Protein AF-A0AAW2ST08-F1 (afdb_monomer_lite)

Foldseek 3Di:
DDDPDDFDFDADPDPSVVFGEGEDEDCAQPDPVSLVVVLVVCVVRVGPKYKYKFNQDDPVVVVVSCVSNVFDKDWDQDDPRTIIIIMTD

Structure (mmCIF, N/CA/C/O backbone):
data_AF-A0AAW2ST08-F1
#
_entry.id   AF-A0AAW2ST08-F1
#
loop_
_atom_site.group_PDB
_atom_site.id
_atom_site.type_symbol
_atom_site.label_atom_id
_atom_site.label_alt_id
_atom_site.label_comp_id
_atom_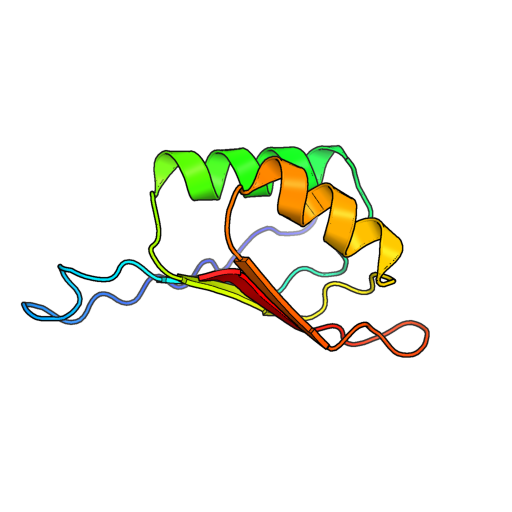site.label_asym_id
_atom_site.label_entity_id
_atom_site.label_seq_id
_atom_site.pdbx_PDB_ins_code
_atom_site.Cartn_x
_atom_site.Cartn_y
_atom_site.Cartn_z
_atom_site.occupancy
_atom_site.B_iso_or_equiv
_atom_site.auth_seq_id
_atom_site.auth_comp_id
_atom_site.auth_asym_id
_atom_site.auth_atom_id
_atom_site.pdbx_PDB_model_num
ATOM 1 N N . MET A 1 1 ? 0.644 22.011 -10.587 1.00 46.16 1 MET A N 1
ATOM 2 C CA . MET A 1 1 ? -0.775 22.098 -10.193 1.00 46.16 1 MET A CA 1
ATOM 3 C C . MET A 1 1 ? -1.533 21.073 -11.018 1.00 46.16 1 MET A C 1
ATOM 5 O O . MET A 1 1 ? -1.490 21.213 -12.231 1.00 46.16 1 MET A O 1
ATOM 9 N N . MET A 1 2 ? -2.054 20.029 -10.359 1.00 30.72 2 MET A N 1
ATOM 10 C CA . MET A 1 2 ? -3.030 18.993 -10.780 1.00 30.72 2 MET A CA 1
ATOM 11 C C . MET A 1 2 ? -2.854 17.796 -9.818 1.00 30.72 2 MET A C 1
ATOM 13 O O . MET A 1 2 ? -1.709 17.431 -9.564 1.00 30.72 2 MET A O 1
ATOM 17 N N . ASP A 1 3 ? -3.845 17.082 -9.294 1.00 30.23 3 ASP A N 1
ATOM 18 C CA . ASP A 1 3 ? -5.220 17.348 -8.840 1.00 30.23 3 ASP A CA 1
ATOM 19 C C . ASP A 1 3 ? -5.559 16.082 -8.014 1.00 30.23 3 ASP A C 1
ATOM 21 O O . ASP A 1 3 ? -5.578 14.985 -8.571 1.00 30.23 3 ASP A O 1
ATOM 25 N N . VAL A 1 4 ? -5.670 16.177 -6.682 1.00 35.69 4 VAL A N 1
ATOM 26 C CA . VAL A 1 4 ? -5.926 15.020 -5.790 1.00 35.69 4 VAL A CA 1
ATOM 27 C C . VAL A 1 4 ? -7.416 14.999 -5.467 1.00 35.69 4 VAL A C 1
ATOM 29 O O . VAL A 1 4 ? -7.825 15.198 -4.327 1.00 35.69 4 VAL A O 1
ATOM 32 N N . THR A 1 5 ? -8.245 14.836 -6.495 1.00 37.41 5 THR A N 1
ATOM 33 C CA . THR A 1 5 ? -9.700 14.914 -6.350 1.00 37.41 5 THR A CA 1
ATOM 34 C C . THR A 1 5 ? -10.327 13.613 -6.820 1.00 37.41 5 THR A C 1
ATOM 36 O O . THR A 1 5 ? -10.552 13.424 -8.010 1.00 37.41 5 THR A O 1
ATOM 39 N N . ASN A 1 6 ? -10.530 12.696 -5.866 1.00 35.41 6 ASN A N 1
ATOM 40 C CA . ASN A 1 6 ? -11.718 11.841 -5.694 1.00 35.41 6 ASN A CA 1
ATOM 41 C C . ASN A 1 6 ? -11.374 10.631 -4.809 1.00 35.41 6 ASN A C 1
ATOM 43 O O . ASN A 1 6 ? -11.111 9.534 -5.294 1.00 35.41 6 ASN A O 1
ATOM 47 N N . ILE A 1 7 ? -11.399 10.832 -3.488 1.00 41.22 7 ILE A N 1
ATOM 48 C CA . ILE A 1 7 ? -11.461 9.734 -2.514 1.00 41.22 7 ILE A CA 1
ATOM 49 C C . ILE A 1 7 ? -12.948 9.460 -2.272 1.00 41.22 7 ILE A C 1
ATOM 51 O O . ILE A 1 7 ? -13.616 10.214 -1.565 1.00 41.22 7 ILE A O 1
ATOM 55 N N . VAL A 1 8 ? -13.492 8.420 -2.905 1.00 37.97 8 VAL A N 1
ATOM 56 C CA . VAL A 1 8 ? -14.892 8.009 -2.717 1.00 37.97 8 VAL A CA 1
ATOM 57 C C . VAL A 1 8 ? -14.959 7.039 -1.538 1.00 37.97 8 VAL A C 1
ATOM 59 O O . VAL A 1 8 ? -14.637 5.862 -1.672 1.00 37.97 8 VAL A O 1
ATOM 62 N N . ALA A 1 9 ? -15.373 7.532 -0.370 1.00 41.97 9 ALA A N 1
ATOM 63 C CA . ALA A 1 9 ? -15.741 6.700 0.773 1.00 41.97 9 ALA A CA 1
ATOM 64 C C . ALA A 1 9 ? -17.268 6.509 0.775 1.00 41.97 9 ALA A C 1
ATOM 66 O O . ALA A 1 9 ? -18.015 7.465 0.974 1.00 41.97 9 ALA A O 1
ATOM 67 N N . THR A 1 10 ? -17.752 5.291 0.521 1.00 39.34 10 THR A N 1
ATOM 68 C CA . THR A 1 10 ? -19.183 4.952 0.609 1.00 39.34 10 THR A CA 1
ATOM 69 C C . THR A 1 10 ? -19.419 4.044 1.814 1.00 39.34 10 THR A C 1
ATOM 71 O O . THR A 1 10 ? -18.921 2.923 1.854 1.00 39.34 10 THR A O 1
ATOM 74 N N . THR A 1 11 ? -20.186 4.520 2.798 1.00 44.31 11 THR A N 1
ATOM 75 C CA . THR A 1 11 ? -20.512 3.791 4.036 1.00 44.31 11 THR A CA 1
ATOM 76 C C . THR A 1 11 ? -21.969 3.318 3.994 1.00 44.31 11 THR A C 1
ATOM 78 O O . THR A 1 11 ? -22.882 4.138 4.039 1.00 44.31 11 THR A O 1
ATOM 81 N N . ALA A 1 12 ? -22.214 2.004 3.921 1.00 39.84 12 ALA A N 1
ATOM 82 C CA . ALA A 1 12 ? -23.560 1.419 4.002 1.00 39.84 12 ALA A CA 1
ATOM 83 C C . ALA A 1 12 ? -23.852 0.913 5.432 1.00 39.84 12 ALA A C 1
ATOM 85 O O . ALA A 1 12 ? -23.174 0.032 5.951 1.00 39.84 12 ALA A O 1
ATOM 86 N N . GLY A 1 13 ? -24.842 1.508 6.097 1.00 44.06 13 GLY A N 1
ATOM 87 C CA . GLY A 1 13 ? -25.110 1.359 7.532 1.00 44.06 13 GLY A CA 1
ATOM 88 C C . GLY A 1 13 ? -25.226 -0.078 8.077 1.00 44.06 13 GLY A C 1
ATOM 89 O O . GLY A 1 13 ? -25.745 -0.983 7.437 1.00 44.06 13 GLY A O 1
ATOM 90 N N . SER A 1 14 ? -24.747 -0.228 9.314 1.00 40.75 14 SER A N 1
ATOM 91 C CA . SER A 1 14 ? -24.856 -1.345 10.275 1.00 40.75 14 SER A CA 1
ATOM 92 C C . SER A 1 14 ? -24.035 -2.633 10.084 1.00 40.75 14 SER A C 1
ATOM 94 O O . SER A 1 14 ? -23.673 -3.211 11.104 1.00 40.75 14 SER A O 1
ATOM 96 N N . LEU A 1 15 ? -23.643 -3.051 8.872 1.00 42.06 15 LEU A N 1
ATOM 97 C CA . LEU A 1 15 ? -22.614 -4.106 8.680 1.00 42.06 15 LEU A CA 1
ATOM 98 C C . LEU A 1 15 ? -21.284 -3.531 8.154 1.00 42.06 15 LEU A C 1
ATOM 100 O O . LEU A 1 15 ? -20.214 -3.992 8.543 1.00 42.06 15 LEU A O 1
ATOM 104 N N . ALA A 1 16 ? -21.331 -2.437 7.379 1.00 47.53 16 ALA A N 1
ATOM 105 C CA . ALA A 1 16 ? -20.131 -1.688 6.978 1.00 47.53 16 ALA A CA 1
ATOM 106 C C . ALA A 1 16 ? -19.530 -0.836 8.113 1.00 47.53 16 ALA A C 1
ATOM 108 O O . ALA A 1 16 ? -18.514 -0.176 7.924 1.00 47.53 16 ALA A O 1
ATOM 109 N N . ALA A 1 17 ? -20.138 -0.850 9.305 1.00 48.31 17 ALA A N 1
ATOM 110 C CA . ALA A 1 17 ? -19.556 -0.245 10.501 1.00 48.31 17 ALA A CA 1
ATOM 111 C C . ALA A 1 17 ? -18.390 -1.076 11.075 1.00 48.31 17 ALA A C 1
ATOM 113 O O . ALA A 1 17 ? -17.575 -0.531 11.815 1.00 48.31 17 ALA A O 1
ATOM 114 N N . LEU A 1 18 ? -18.302 -2.371 10.735 1.00 52.06 18 LEU A N 1
ATOM 115 C CA . LEU A 1 18 ? -17.281 -3.278 11.271 1.00 52.06 18 LEU A CA 1
ATOM 116 C C . LEU A 1 18 ? -16.023 -3.363 10.392 1.00 52.06 18 LEU A C 1
ATOM 118 O O . LEU A 1 18 ? -14.939 -3.631 10.896 1.00 52.06 18 LEU A O 1
ATOM 122 N N . HIS A 1 19 ? -16.164 -3.111 9.089 1.00 60.28 19 HIS A N 1
ATOM 123 C CA . HIS A 1 19 ? -15.081 -3.211 8.117 1.00 60.28 19 HIS A CA 1
ATOM 124 C C . HIS A 1 19 ? -14.972 -1.911 7.326 1.00 60.28 19 HIS A C 1
ATOM 126 O O . HIS A 1 19 ? -15.706 -1.682 6.365 1.00 60.28 19 HIS A O 1
ATOM 132 N N . LYS A 1 20 ? -14.049 -1.042 7.743 1.00 73.00 20 LYS A N 1
ATOM 133 C CA . LYS A 1 20 ? -13.672 0.134 6.957 1.00 73.00 20 LYS A CA 1
ATOM 134 C C . LYS A 1 20 ? -12.767 -0.317 5.818 1.00 73.00 20 LYS A C 1
ATOM 136 O O . LYS A 1 20 ? -11.748 -0.961 6.059 1.00 73.00 20 LYS A O 1
ATOM 141 N N . SER A 1 21 ? -13.127 0.034 4.591 1.00 77.19 21 SER A N 1
ATOM 142 C CA . SER A 1 21 ? -12.302 -0.206 3.411 1.00 77.19 21 SER A CA 1
ATOM 143 C C . SER A 1 21 ? -11.815 1.109 2.819 1.00 77.19 21 SER A C 1
ATOM 145 O O . SER A 1 21 ? -12.599 2.045 2.673 1.00 77.19 21 SER A O 1
ATOM 147 N N . VAL A 1 22 ? -10.546 1.160 2.428 1.00 80.56 22 VAL A N 1
ATOM 148 C CA . VAL A 1 22 ? -9.958 2.279 1.682 1.00 80.56 22 VAL A CA 1
ATOM 149 C C . VAL A 1 22 ? -9.660 1.804 0.265 1.00 80.56 22 VAL A C 1
ATOM 151 O O . VAL A 1 22 ? -9.079 0.742 0.080 1.00 80.56 22 VAL A O 1
ATOM 154 N N . SER A 1 23 ? -10.076 2.561 -0.748 1.00 78.62 23 SER A N 1
ATOM 155 C CA . SER A 1 23 ? -9.757 2.282 -2.153 1.00 78.62 23 SER A CA 1
ATOM 156 C C . SER A 1 23 ? -9.108 3.508 -2.773 1.00 78.62 23 SER A C 1
ATOM 158 O O . SER A 1 23 ? -9.667 4.602 -2.695 1.00 78.62 23 SER A O 1
ATOM 160 N N . VAL A 1 24 ? -7.924 3.336 -3.356 1.00 78.81 24 VAL A N 1
ATOM 161 C CA . VAL A 1 24 ? -7.137 4.428 -3.933 1.00 78.81 24 VAL A CA 1
ATOM 162 C C . VAL A 1 24 ? -6.593 4.004 -5.288 1.00 78.81 24 VAL A C 1
ATOM 164 O O . VAL A 1 24 ? -5.877 3.013 -5.409 1.00 78.81 24 VAL A O 1
ATOM 167 N N . GLU A 1 25 ? -6.888 4.786 -6.317 1.00 76.81 25 GLU A N 1
ATOM 168 C CA . GLU A 1 25 ? -6.197 4.676 -7.596 1.00 76.81 25 GLU A CA 1
ATOM 169 C C . GLU A 1 25 ? -4.968 5.582 -7.556 1.00 76.81 25 GLU A C 1
ATOM 171 O O . GLU A 1 25 ? -5.062 6.808 -7.482 1.00 76.81 25 GLU A O 1
ATOM 176 N N . LEU A 1 26 ? -3.790 4.971 -7.527 1.00 70.31 26 LEU A N 1
ATOM 177 C CA . LEU A 1 26 ? -2.526 5.681 -7.457 1.00 70.31 26 LEU A CA 1
ATOM 178 C C . LEU A 1 26 ? -2.009 5.806 -8.879 1.00 70.31 26 LEU A C 1
ATOM 180 O O . LEU A 1 26 ? -1.788 4.799 -9.522 1.00 70.31 26 LEU A O 1
ATOM 184 N N . LEU A 1 27 ? -1.693 7.000 -9.381 1.00 77.19 27 LEU A N 1
ATOM 185 C CA . LEU A 1 27 ? -1.036 7.139 -10.695 1.00 77.19 27 LEU A CA 1
ATOM 186 C C . LEU A 1 27 ? 0.444 6.668 -10.692 1.00 77.19 27 LEU A C 1
ATOM 188 O O . LEU A 1 27 ? 1.218 7.060 -11.569 1.00 77.19 27 LEU A O 1
ATOM 192 N N . GLY A 1 28 ? 0.815 5.791 -9.750 1.00 72.38 28 GLY A N 1
ATOM 193 C CA . GLY A 1 28 ? 2.106 5.128 -9.570 1.00 72.38 28 GLY A CA 1
ATOM 194 C C . GLY A 1 28 ? 2.768 5.418 -8.216 1.00 72.38 28 GLY A C 1
ATOM 195 O O . GLY A 1 28 ? 3.167 6.549 -7.976 1.00 72.38 28 GLY A O 1
ATOM 196 N N . ILE A 1 29 ? 3.006 4.415 -7.360 1.00 72.12 29 ILE A N 1
ATOM 197 C CA . ILE A 1 29 ? 3.461 4.565 -5.952 1.00 72.12 29 ILE A CA 1
ATOM 198 C C . ILE A 1 29 ? 4.977 4.828 -5.769 1.00 72.12 29 ILE A C 1
ATOM 200 O O . ILE A 1 29 ? 5.572 4.546 -4.735 1.00 72.12 29 ILE A O 1
ATOM 204 N N . ARG A 1 30 ? 5.647 5.406 -6.771 1.00 67.44 30 ARG A N 1
ATOM 205 C CA . ARG A 1 30 ? 7.125 5.438 -6.852 1.00 67.44 30 ARG A CA 1
ATOM 206 C C . ARG A 1 30 ? 7.826 6.427 -5.908 1.00 67.44 30 ARG A C 1
ATOM 208 O O . ARG A 1 30 ? 9.048 6.400 -5.809 1.00 67.44 30 ARG A O 1
ATOM 215 N N . GLY A 1 31 ? 7.088 7.312 -5.239 1.00 71.12 31 GLY A N 1
ATOM 216 C CA . GLY A 1 31 ? 7.650 8.337 -4.356 1.00 71.12 31 GLY A CA 1
ATOM 217 C C . GLY A 1 31 ? 7.581 7.950 -2.880 1.00 71.12 31 GLY A C 1
ATOM 218 O O . GLY A 1 31 ? 6.510 7.601 -2.386 1.00 71.12 31 GLY A O 1
ATOM 219 N N . THR A 1 32 ? 8.687 8.111 -2.147 1.00 73.19 32 THR A N 1
ATOM 220 C CA . THR A 1 32 ? 8.744 7.914 -0.682 1.00 73.19 32 THR A CA 1
ATOM 221 C C . THR A 1 32 ? 7.698 8.745 0.062 1.00 73.19 32 THR A C 1
ATOM 223 O O . THR A 1 32 ? 7.084 8.256 1.006 1.00 73.19 32 THR A O 1
ATOM 226 N N . TRP A 1 33 ? 7.437 9.968 -0.411 1.00 78.00 33 TRP A N 1
ATOM 227 C CA . TRP A 1 33 ? 6.385 10.837 0.118 1.00 78.00 33 TRP A CA 1
ATOM 228 C C . TRP A 1 33 ? 4.986 10.224 -0.018 1.00 78.00 33 TRP A C 1
ATOM 230 O O . TRP A 1 33 ? 4.200 10.286 0.921 1.00 78.00 33 TRP A O 1
ATOM 240 N N . MET A 1 34 ? 4.682 9.581 -1.149 1.00 77.56 34 MET A N 1
ATOM 241 C CA . MET A 1 34 ? 3.365 8.980 -1.369 1.00 77.56 34 MET A CA 1
ATOM 242 C C . MET A 1 34 ? 3.160 7.734 -0.511 1.00 77.56 34 MET A C 1
ATOM 244 O O . MET A 1 34 ? 2.085 7.555 0.048 1.00 77.56 34 MET A O 1
ATOM 248 N N . VAL A 1 35 ? 4.206 6.919 -0.340 1.00 77.69 35 VAL A N 1
ATOM 249 C CA . VAL A 1 35 ? 4.183 5.781 0.594 1.00 77.69 35 VAL A CA 1
ATOM 250 C C . VAL A 1 35 ? 3.939 6.263 2.025 1.00 77.69 35 VAL A C 1
ATOM 252 O O . VAL A 1 35 ? 3.141 5.672 2.747 1.00 77.69 35 VAL A O 1
ATOM 255 N N . GLN A 1 36 ? 4.592 7.353 2.436 1.00 80.81 36 GLN A N 1
ATOM 256 C CA . GLN A 1 36 ? 4.403 7.927 3.767 1.00 80.81 36 GLN A CA 1
ATOM 257 C C . GLN A 1 36 ? 2.997 8.510 3.951 1.00 80.81 36 GLN A C 1
ATOM 259 O O . GLN A 1 36 ? 2.366 8.266 4.974 1.00 80.81 36 GLN A O 1
ATOM 264 N N . HIS A 1 37 ? 2.489 9.243 2.960 1.00 83.06 37 HIS A N 1
ATOM 265 C CA . HIS A 1 37 ? 1.145 9.813 3.007 1.00 83.06 37 HIS A CA 1
ATOM 266 C C . HIS A 1 37 ? 0.066 8.723 3.048 1.00 83.06 37 HIS A C 1
ATOM 268 O O . HIS A 1 37 ? -0.851 8.804 3.860 1.00 83.06 37 HIS A O 1
ATOM 274 N N . LEU A 1 38 ? 0.213 7.672 2.234 1.00 82.25 38 LEU A N 1
ATOM 275 C CA . LEU A 1 38 ? -0.672 6.510 2.247 1.00 82.25 38 LEU A CA 1
ATOM 276 C C . LEU A 1 38 ? -0.637 5.792 3.601 1.00 82.25 38 LEU A C 1
ATOM 278 O O . LEU A 1 38 ? -1.690 5.482 4.147 1.00 82.25 38 LEU A O 1
ATOM 282 N N . GLY A 1 39 ? 0.558 5.571 4.159 1.00 81.81 39 GLY A N 1
ATOM 283 C CA . GLY A 1 39 ? 0.717 4.967 5.483 1.00 81.81 39 GLY A CA 1
ATOM 284 C C . GLY A 1 39 ? 0.002 5.764 6.575 1.00 81.81 39 GLY A C 1
ATOM 285 O O . GLY A 1 39 ? -0.761 5.187 7.344 1.00 81.81 39 GLY A O 1
ATOM 286 N N . ASN A 1 40 ? 0.169 7.090 6.594 1.00 83.81 40 ASN A N 1
ATOM 287 C CA . ASN A 1 40 ? -0.535 7.962 7.539 1.00 83.81 40 ASN A CA 1
ATOM 288 C C . ASN A 1 40 ? -2.057 7.905 7.337 1.00 83.81 40 ASN A C 1
ATOM 290 O O . ASN A 1 40 ? -2.801 7.773 8.300 1.00 83.81 40 ASN A O 1
ATOM 294 N N . HIS A 1 41 ? -2.528 7.943 6.087 1.00 81.12 41 HIS A N 1
ATOM 295 C CA . HIS A 1 41 ? -3.958 7.875 5.791 1.00 81.12 41 HIS A CA 1
ATOM 296 C C . HIS A 1 41 ? -4.585 6.555 6.259 1.00 81.12 41 HIS A C 1
ATOM 298 O O . HIS A 1 41 ? -5.681 6.555 6.816 1.00 81.12 41 HIS A O 1
ATOM 304 N N . ILE A 1 42 ? -3.891 5.432 6.061 1.00 82.00 42 ILE A N 1
ATOM 305 C CA . ILE A 1 42 ? -4.335 4.121 6.544 1.00 82.00 42 ILE A CA 1
ATOM 306 C C . ILE A 1 42 ? -4.331 4.090 8.071 1.00 82.00 42 ILE A C 1
ATOM 308 O O . ILE A 1 42 ? -5.319 3.663 8.658 1.00 82.00 42 ILE A O 1
ATOM 312 N N . TRP A 1 43 ? -3.277 4.594 8.714 1.00 84.06 43 T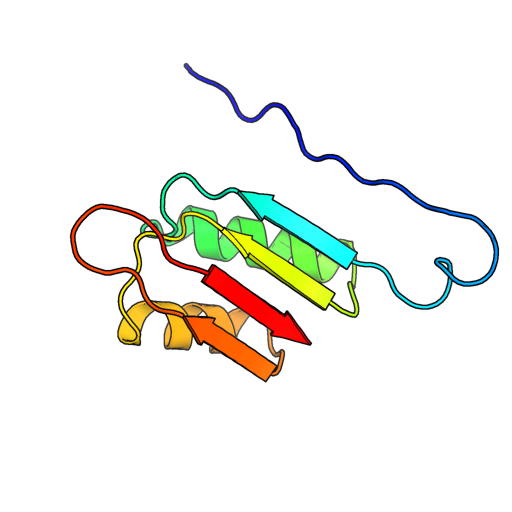RP A N 1
ATOM 313 C CA . TRP A 1 43 ? -3.197 4.676 10.172 1.00 84.06 43 TRP A CA 1
ATOM 314 C C . TRP A 1 43 ? -4.363 5.474 10.774 1.00 84.06 43 TRP A C 1
ATOM 316 O O . TRP A 1 43 ? -5.050 4.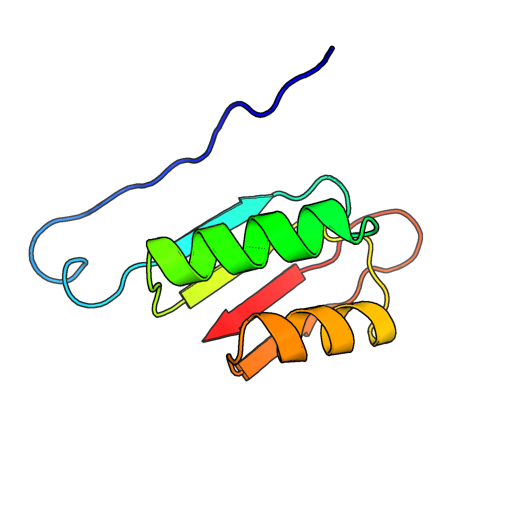989 11.671 1.00 84.06 43 TRP A O 1
ATOM 326 N N . ASP A 1 44 ? -4.642 6.659 10.228 1.00 83.44 44 ASP A N 1
ATOM 327 C CA . ASP A 1 44 ? -5.692 7.552 10.727 1.00 83.44 44 ASP A CA 1
ATOM 328 C C . ASP A 1 44 ? -7.103 6.975 10.525 1.00 83.44 44 ASP A C 1
ATOM 330 O O . ASP A 1 44 ? -8.005 7.203 11.334 1.00 83.44 44 ASP A O 1
ATOM 334 N N . ASN A 1 45 ? -7.315 6.212 9.447 1.00 79.31 45 ASN A N 1
ATOM 335 C CA . ASN A 1 45 ? -8.622 5.631 9.130 1.00 79.31 45 ASN A CA 1
ATOM 336 C C . ASN A 1 45 ? -8.830 4.232 9.721 1.00 79.31 45 ASN A C 1
ATOM 338 O O . ASN A 1 45 ? -9.985 3.811 9.869 1.00 79.31 45 ASN A O 1
ATOM 342 N N . ASN A 1 46 ? -7.739 3.543 10.065 1.00 82.38 46 ASN A N 1
ATOM 343 C CA . ASN A 1 46 ? -7.680 2.165 10.545 1.00 82.38 46 ASN A CA 1
ATOM 344 C C . ASN A 1 46 ? -8.601 1.208 9.750 1.00 82.38 46 ASN A C 1
ATOM 346 O O . ASN A 1 46 ? -9.552 0.652 10.314 1.00 82.38 46 ASN A O 1
ATOM 350 N N . PRO A 1 47 ? -8.409 1.075 8.422 1.00 83.06 47 PRO A N 1
ATOM 351 C CA . PRO A 1 47 ? -9.211 0.184 7.604 1.00 83.06 47 PRO A CA 1
ATOM 352 C C . PRO A 1 47 ? -8.840 -1.282 7.838 1.00 83.06 47 PRO A C 1
ATOM 354 O O . PRO A 1 47 ? -7.679 -1.631 8.015 1.00 83.06 47 PRO A O 1
ATOM 357 N N . SER A 1 48 ? -9.833 -2.160 7.747 1.00 81.88 48 SER A N 1
ATOM 358 C CA . SER A 1 48 ? -9.626 -3.611 7.709 1.00 81.88 48 SER A CA 1
ATOM 359 C C . SER A 1 48 ? -9.246 -4.119 6.316 1.00 81.88 48 SER A C 1
ATOM 361 O O . SER A 1 48 ? -8.899 -5.282 6.167 1.00 81.88 48 SER A O 1
ATOM 363 N N . LEU A 1 49 ? -9.402 -3.286 5.280 1.00 82.94 49 LEU A N 1
ATOM 364 C CA . LEU A 1 49 ? -9.101 -3.643 3.896 1.00 82.94 49 LEU A CA 1
ATOM 365 C C . LEU A 1 49 ? -8.621 -2.413 3.113 1.00 82.94 49 LEU A C 1
ATOM 367 O O . LEU A 1 49 ? -9.260 -1.361 3.172 1.00 82.94 49 LEU A O 1
ATOM 371 N N . VAL A 1 50 ? -7.544 -2.537 2.339 1.00 82.81 50 VAL A N 1
ATOM 372 C CA . VAL A 1 50 ? -7.048 -1.465 1.458 1.00 82.81 50 VAL A CA 1
ATOM 373 C C . VAL A 1 50 ? -6.870 -1.988 0.042 1.00 82.81 50 VAL A C 1
ATOM 375 O O . VAL A 1 50 ? -6.192 -2.985 -0.166 1.00 82.81 50 VAL A O 1
ATOM 378 N N . PHE A 1 51 ? -7.438 -1.297 -0.938 1.00 85.38 51 PHE A N 1
ATOM 379 C CA . PHE A 1 51 ? -7.297 -1.605 -2.356 1.00 85.38 51 PHE A CA 1
ATOM 380 C C . PHE A 1 51 ? -6.534 -0.486 -3.060 1.00 85.38 51 PHE A C 1
ATOM 382 O O . PHE A 1 51 ? -6.969 0.666 -3.046 1.00 85.38 51 PHE A O 1
ATOM 389 N N . LEU A 1 52 ? -5.411 -0.821 -3.688 1.00 83.44 52 LEU A N 1
ATOM 390 C CA . LEU A 1 52 ? -4.606 0.104 -4.475 1.00 83.44 52 LEU A CA 1
ATOM 391 C C . LEU A 1 52 ? -4.578 -0.350 -5.932 1.00 83.44 52 LEU A C 1
ATOM 393 O O . LEU A 1 52 ? -4.213 -1.489 -6.223 1.00 83.44 52 LEU A O 1
ATOM 397 N N . ALA A 1 53 ? -4.922 0.549 -6.846 1.00 83.69 53 ALA A N 1
ATOM 398 C CA . ALA A 1 53 ? -4.843 0.324 -8.288 1.00 83.69 53 ALA A CA 1
ATOM 399 C C . ALA A 1 53 ? -3.819 1.258 -8.943 1.00 83.69 53 ALA A C 1
ATOM 401 O O . ALA A 1 53 ? -3.413 2.257 -8.351 1.00 83.69 53 ALA A O 1
ATOM 402 N N . GLU A 1 54 ? -3.393 0.917 -10.163 1.00 83.62 54 GLU A N 1
ATOM 403 C CA . GLU A 1 54 ? -2.434 1.688 -10.972 1.00 83.62 54 GLU A CA 1
ATOM 404 C C . GLU A 1 54 ? -1.076 1.932 -10.282 1.00 83.62 54 GLU A C 1
ATOM 406 O O . GLU A 1 54 ? -0.324 2.852 -10.615 1.00 83.62 54 GLU A O 1
ATOM 411 N N . THR A 1 55 ? -0.686 1.048 -9.356 1.00 77.12 55 THR A N 1
ATOM 412 C CA . THR A 1 55 ? 0.499 1.260 -8.510 1.00 77.12 55 THR A CA 1
ATOM 413 C C . THR A 1 55 ? 1.806 1.367 -9.300 1.00 77.12 55 THR A C 1
ATOM 415 O O . THR A 1 5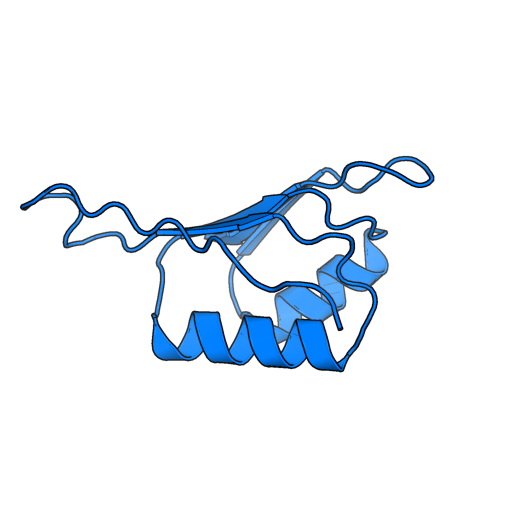5 ? 2.765 1.969 -8.809 1.00 77.12 55 THR A O 1
ATOM 418 N N . LYS A 1 56 ? 1.857 0.873 -10.550 1.00 81.38 56 LYS A N 1
ATOM 419 C CA . LYS A 1 56 ? 3.006 0.968 -11.480 1.00 81.38 56 LYS A CA 1
ATOM 420 C C . LYS A 1 56 ? 4.327 0.539 -10.833 1.00 81.38 56 LYS A C 1
ATOM 422 O O . LYS A 1 56 ? 5.390 1.068 -11.193 1.00 81.38 56 LYS A O 1
ATOM 427 N N . CYS A 1 57 ? 4.259 -0.395 -9.886 1.00 73.94 57 CYS A N 1
ATOM 428 C CA . CYS A 1 57 ? 5.372 -0.829 -9.059 1.00 73.94 57 CYS A CA 1
ATOM 429 C C . CYS A 1 57 ? 5.734 -2.298 -9.266 1.00 73.94 57 CYS A C 1
ATOM 431 O O . CYS A 1 57 ? 4.910 -3.158 -9.573 1.00 73.94 57 CYS A O 1
ATOM 433 N N . SER A 1 58 ? 7.031 -2.563 -9.114 1.00 71.50 58 SER A N 1
ATOM 434 C CA . SER A 1 58 ? 7.588 -3.910 -9.079 1.00 71.50 58 SER A CA 1
ATOM 435 C C . SER A 1 58 ? 7.432 -4.511 -7.685 1.00 71.50 58 SER A C 1
ATOM 437 O O . SER A 1 58 ? 7.364 -3.778 -6.698 1.00 71.50 58 SER A O 1
ATOM 439 N N . SER A 1 59 ? 7.471 -5.842 -7.592 1.00 71.06 59 SER A N 1
ATOM 440 C CA . SER A 1 59 ? 7.347 -6.605 -6.338 1.00 71.06 59 SER A CA 1
ATOM 441 C C . SER A 1 59 ? 8.252 -6.090 -5.208 1.00 71.06 59 SER A C 1
ATOM 443 O O . SER A 1 59 ? 7.862 -6.104 -4.048 1.00 71.06 59 SER A O 1
ATOM 445 N N . HIS A 1 60 ? 9.433 -5.558 -5.542 1.00 73.06 60 HIS A N 1
ATOM 446 C CA . HIS A 1 60 ? 10.363 -4.975 -4.571 1.00 73.06 60 HIS A CA 1
ATOM 447 C C . HIS A 1 60 ? 9.808 -3.729 -3.852 1.00 73.06 60 HIS A C 1
ATOM 449 O O . HIS A 1 60 ? 10.023 -3.563 -2.655 1.00 73.06 60 HIS A O 1
ATOM 455 N N . HIS A 1 61 ? 9.077 -2.858 -4.556 1.00 73.62 61 HIS A N 1
ATOM 456 C CA . HIS A 1 61 ? 8.469 -1.668 -3.948 1.00 73.62 61 HIS A CA 1
ATOM 457 C C . HIS A 1 61 ? 7.264 -2.022 -3.074 1.00 73.62 61 HIS A C 1
ATOM 459 O O . HIS A 1 61 ? 7.068 -1.402 -2.032 1.00 73.62 61 HIS A O 1
ATOM 465 N N . ILE A 1 62 ? 6.500 -3.047 -3.455 1.00 73.62 62 ILE A N 1
ATOM 466 C CA . ILE A 1 62 ? 5.377 -3.559 -2.658 1.00 73.62 62 ILE A CA 1
ATOM 467 C C . ILE A 1 62 ? 5.853 -4.037 -1.282 1.00 73.62 62 ILE A C 1
ATOM 469 O O . ILE A 1 62 ? 5.197 -3.771 -0.279 1.00 73.62 62 ILE A O 1
ATOM 473 N N . GLU A 1 63 ? 7.031 -4.662 -1.202 1.00 76.88 63 GLU A N 1
ATOM 474 C CA . GLU A 1 63 ? 7.633 -5.085 0.069 1.00 76.88 63 GLU A CA 1
ATOM 475 C C . GLU A 1 63 ? 7.889 -3.896 1.017 1.00 76.88 63 GLU A C 1
ATOM 477 O O . GLU A 1 63 ? 7.685 -3.997 2.228 1.00 76.88 63 GLU A O 1
ATOM 482 N N . LEU A 1 64 ? 8.309 -2.746 0.474 1.00 75.88 64 LEU A N 1
ATOM 483 C CA . LEU A 1 64 ? 8.536 -1.524 1.255 1.00 75.88 64 LEU A CA 1
ATOM 484 C C . LEU A 1 64 ? 7.223 -0.945 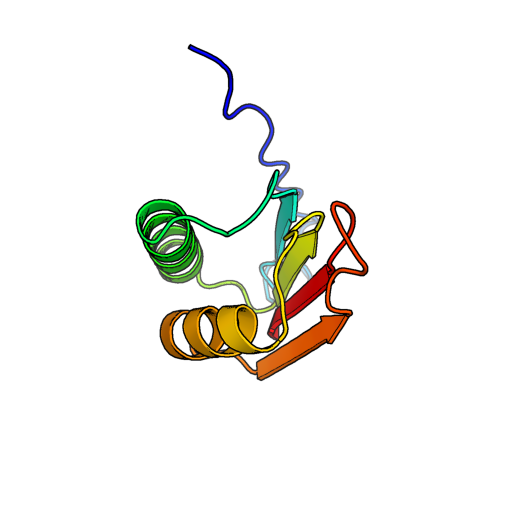1.788 1.00 75.88 64 LEU A C 1
ATOM 486 O O . LEU A 1 64 ? 7.165 -0.509 2.937 1.00 75.88 64 LEU A O 1
ATOM 490 N N . VAL A 1 65 ? 6.175 -0.967 0.965 1.00 77.06 65 VAL A N 1
ATOM 491 C CA . VAL A 1 65 ? 4.830 -0.511 1.333 1.00 77.06 65 VAL A CA 1
ATOM 492 C C . VAL A 1 65 ? 4.232 -1.434 2.399 1.00 77.06 65 VAL A C 1
ATOM 494 O O . VAL A 1 65 ? 3.734 -0.955 3.416 1.00 77.06 65 VAL A O 1
ATOM 497 N N . LYS A 1 66 ? 4.385 -2.755 2.246 1.00 79.75 66 LYS A N 1
ATOM 498 C CA . LYS A 1 66 ? 3.949 -3.763 3.224 1.00 79.75 66 LYS A CA 1
ATOM 499 C C . LYS A 1 66 ? 4.539 -3.514 4.614 1.00 79.75 66 LYS A C 1
ATOM 501 O O . LYS A 1 66 ? 3.806 -3.506 5.595 1.00 79.75 66 LYS A O 1
ATOM 506 N N . ARG A 1 67 ? 5.845 -3.231 4.700 1.00 78.56 67 ARG A N 1
ATOM 507 C CA . ARG A 1 67 ? 6.520 -2.904 5.974 1.00 78.56 67 ARG A CA 1
ATOM 508 C C . ARG A 1 67 ? 6.009 -1.625 6.638 1.00 78.56 67 ARG A C 1
ATOM 510 O O . ARG A 1 67 ? 6.264 -1.424 7.818 1.00 78.56 67 ARG A O 1
ATOM 517 N N . LYS A 1 68 ? 5.377 -0.727 5.879 1.00 77.06 68 LYS A N 1
ATOM 518 C CA . LYS A 1 68 ? 4.838 0.539 6.388 1.00 77.06 68 LYS A CA 1
ATOM 519 C C . LYS A 1 68 ? 3.377 0.442 6.799 1.00 77.06 68 LYS A C 1
ATOM 521 O O . LYS A 1 68 ? 2.993 1.121 7.741 1.00 77.06 68 LYS A O 1
ATOM 526 N N . ILE A 1 69 ? 2.599 -0.356 6.080 1.00 76.06 69 ILE A N 1
ATOM 527 C CA . ILE A 1 69 ? 1.162 -0.521 6.310 1.00 76.06 69 ILE A CA 1
ATOM 528 C C . ILE A 1 69 ? 0.886 -1.580 7.390 1.00 76.06 69 ILE A C 1
ATOM 530 O O . ILE A 1 69 ? -0.156 -1.523 8.024 1.00 76.06 69 ILE A O 1
ATOM 534 N N . ASP A 1 70 ? 1.824 -2.505 7.627 1.00 80.75 70 ASP A N 1
ATOM 535 C CA . ASP A 1 70 ? 1.697 -3.585 8.621 1.00 80.75 70 ASP A CA 1
ATOM 536 C C . ASP A 1 70 ? 0.416 -4.427 8.449 1.00 80.75 70 ASP A C 1
ATOM 538 O O . ASP A 1 70 ? -0.250 -4.823 9.399 1.00 80.75 70 ASP A O 1
ATOM 542 N N . MET A 1 71 ? 0.062 -4.699 7.190 1.00 77.62 71 MET A N 1
ATOM 543 C CA . MET A 1 71 ? -1.051 -5.570 6.799 1.00 77.62 71 MET A CA 1
ATOM 544 C C . MET A 1 71 ? -0.546 -6.664 5.854 1.00 77.62 71 MET A C 1
ATOM 546 O O . MET A 1 71 ? 0.461 -6.480 5.150 1.00 77.62 71 MET A O 1
ATOM 550 N N . ASN A 1 72 ? -1.240 -7.806 5.795 1.00 78.31 72 ASN A N 1
ATOM 551 C CA . ASN A 1 72 ? -0.939 -8.793 4.761 1.00 78.31 72 ASN A CA 1
ATOM 552 C C . ASN A 1 72 ? -1.346 -8.225 3.406 1.00 78.31 72 ASN A C 1
ATOM 554 O O . ASN A 1 72 ? -2.260 -7.416 3.321 1.00 78.31 72 ASN A O 1
ATOM 558 N N . VAL A 1 73 ? -0.651 -8.629 2.343 1.00 80.38 73 VAL A N 1
ATOM 559 C CA . VAL A 1 73 ? -0.896 -8.106 0.997 1.00 80.38 73 VAL A CA 1
ATOM 560 C C . VAL A 1 73 ? -0.988 -9.237 -0.011 1.00 80.38 73 VAL A C 1
ATOM 562 O O . VAL A 1 73 ? -0.121 -10.112 -0.064 1.00 80.38 73 VAL A O 1
ATOM 565 N N . VAL A 1 74 ? -2.021 -9.181 -0.844 1.00 78.50 74 VAL A N 1
ATOM 566 C CA . VAL A 1 74 ? -2.097 -9.890 -2.119 1.00 78.50 74 VAL A CA 1
ATOM 567 C C . VAL A 1 74 ? -1.796 -8.876 -3.209 1.00 78.50 74 VAL A C 1
ATOM 569 O O . VAL A 1 74 ? -2.424 -7.823 -3.283 1.00 78.50 74 VAL A O 1
ATOM 572 N N . CYS A 1 75 ? -0.818 -9.175 -4.057 1.00 79.62 75 CYS A N 1
ATOM 573 C CA . CYS A 1 75 ? -0.372 -8.249 -5.085 1.00 79.62 75 CYS A CA 1
ATOM 574 C C . CYS A 1 75 ? -0.370 -8.892 -6.471 1.00 79.62 75 CYS A C 1
ATOM 576 O O . CYS A 1 75 ? 0.141 -9.997 -6.663 1.00 79.62 75 CYS A O 1
ATOM 578 N N . ILE A 1 76 ? -0.879 -8.143 -7.445 1.00 78.31 76 ILE A N 1
ATOM 579 C CA . ILE A 1 76 ? -0.656 -8.348 -8.870 1.00 78.31 76 ILE A CA 1
ATOM 580 C C . ILE A 1 76 ? 0.296 -7.232 -9.329 1.00 78.31 76 ILE A C 1
ATOM 582 O O . ILE A 1 76 ? -0.144 -6.096 -9.518 1.00 78.31 76 ILE A O 1
ATOM 586 N N . PRO A 1 77 ? 1.602 -7.510 -9.493 1.00 76.00 77 PRO A N 1
ATOM 587 C CA . PRO A 1 77 ? 2.569 -6.482 -9.855 1.00 76.00 77 PRO A CA 1
ATOM 588 C C . PRO A 1 77 ? 2.308 -5.948 -11.265 1.00 76.00 77 PRO A C 1
ATOM 590 O O . PRO A 1 77 ? 1.774 -6.643 -12.137 1.00 76.00 77 PRO A O 1
ATOM 593 N N . SER A 1 78 ? 2.734 -4.713 -11.514 1.00 77.81 78 SER A N 1
ATOM 594 C CA . S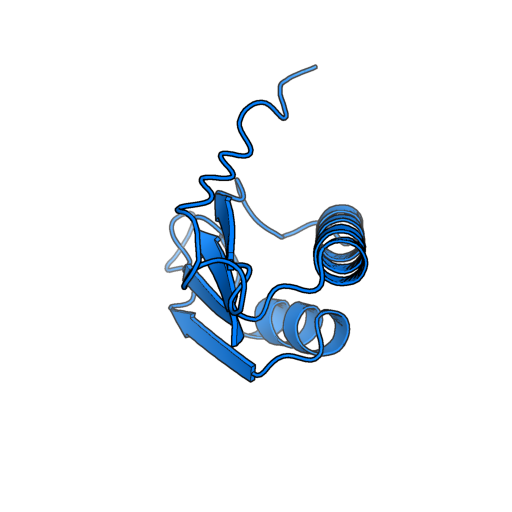ER A 1 78 ? 2.603 -4.088 -12.829 1.00 77.81 78 SER A CA 1
ATOM 595 C C . SER A 1 78 ? 3.441 -4.813 -13.884 1.00 77.81 78 SER A C 1
ATOM 597 O O . SER A 1 78 ? 4.579 -5.216 -13.630 1.00 77.81 78 SER A O 1
ATOM 599 N N . LYS A 1 79 ? 2.919 -4.912 -15.112 1.00 73.12 79 LYS A N 1
ATOM 600 C CA . LYS A 1 79 ? 3.683 -5.368 -16.283 1.00 73.12 79 LYS A CA 1
ATOM 601 C C . LYS A 1 79 ? 4.035 -4.162 -17.155 1.00 73.12 79 LYS A C 1
ATOM 603 O O . LYS A 1 79 ? 3.188 -3.609 -17.848 1.00 73.12 79 LYS A O 1
ATOM 608 N N . GLY A 1 80 ? 5.300 -3.744 -17.128 1.00 69.75 80 GLY A N 1
ATOM 609 C CA . GLY A 1 80 ? 5.780 -2.600 -17.911 1.00 69.75 80 GLY A CA 1
ATOM 610 C C . GLY A 1 80 ? 5.443 -1.246 -17.273 1.00 69.75 80 GLY A C 1
ATOM 611 O O . GLY A 1 80 ? 5.785 -1.004 -16.118 1.00 69.75 80 GLY A O 1
ATOM 612 N N . LYS A 1 81 ? 4.838 -0.328 -18.041 1.00 67.38 81 LYS A N 1
ATOM 613 C CA . LYS A 1 81 ? 4.563 1.062 -17.612 1.00 67.38 81 LYS A CA 1
ATOM 614 C C . LYS A 1 81 ? 3.151 1.292 -17.041 1.00 67.38 81 LYS A C 1
ATOM 616 O O . LYS A 1 81 ? 2.861 2.420 -16.653 1.00 67.38 81 LYS A O 1
ATOM 621 N N . GLY A 1 82 ? 2.297 0.268 -16.992 1.00 72.44 82 GLY A N 1
ATOM 622 C CA . GLY A 1 82 ? 0.894 0.392 -16.577 1.00 72.44 82 GLY A CA 1
ATOM 623 C C . GLY A 1 82 ? 0.412 -0.758 -15.694 1.00 72.44 82 GLY A C 1
ATOM 624 O O . GLY A 1 82 ? 1.065 -1.807 -15.611 1.00 72.44 82 GLY A O 1
ATOM 625 N N . GLY A 1 83 ? -0.728 -0.540 -15.037 1.00 77.06 83 GLY A N 1
ATOM 626 C CA . GLY A 1 83 ? -1.356 -1.498 -14.135 1.00 77.06 83 GLY A CA 1
ATOM 627 C C . GLY A 1 83 ? -0.649 -1.616 -12.786 1.00 77.06 83 GLY A C 1
ATOM 628 O O . GLY A 1 83 ? 0.142 -0.759 -12.384 1.00 77.06 83 GLY A O 1
ATOM 629 N N . GLY A 1 84 ? -0.893 -2.727 -12.101 1.00 81.81 84 GLY A N 1
ATOM 630 C CA . GLY A 1 84 ? -0.509 -2.927 -10.706 1.00 81.81 84 GLY A CA 1
ATOM 631 C C . GLY A 1 84 ? -1.740 -2.857 -9.819 1.00 81.81 84 GLY A C 1
ATOM 632 O O . GLY A 1 84 ? -2.517 -1.906 -9.908 1.00 81.81 84 GLY A O 1
ATOM 633 N N . LEU A 1 85 ? -1.928 -3.896 -9.017 1.00 80.81 85 LEU A N 1
ATOM 634 C CA . LEU A 1 85 ? -3.036 -4.020 -8.088 1.00 80.81 85 LEU A CA 1
ATOM 635 C C . LEU A 1 85 ? -2.532 -4.595 -6.773 1.00 80.81 85 LEU A C 1
ATOM 637 O O . LEU A 1 85 ? -1.834 -5.610 -6.765 1.00 80.81 85 LEU A O 1
ATOM 641 N N . GLU A 1 86 ? -2.905 -3.975 -5.667 1.00 78.88 86 GLU A N 1
ATOM 642 C CA . GLU A 1 86 ? -2.538 -4.424 -4.331 1.00 78.88 86 GLU A CA 1
ATOM 643 C C . GLU A 1 86 ? -3.784 -4.424 -3.441 1.00 78.88 86 GLU A C 1
ATOM 645 O O . GLU A 1 86 ? -4.549 -3.463 -3.421 1.00 78.88 86 GLU A O 1
ATOM 650 N N . LEU A 1 87 ? -3.997 -5.523 -2.722 1.00 80.38 87 LEU A N 1
ATOM 651 C CA . LEU A 1 87 ? -5.073 -5.692 -1.754 1.00 80.38 87 LEU A CA 1
ATOM 652 C C . LEU A 1 87 ? -4.454 -6.029 -0.400 1.00 80.38 87 LEU A C 1
ATOM 654 O O . LEU A 1 87 ? -3.811 -7.071 -0.271 1.00 80.38 87 LEU A O 1
ATOM 658 N N . TYR A 1 88 ? -4.659 -5.168 0.589 1.00 77.56 88 TYR A N 1
ATOM 659 C CA . TYR A 1 88 ? -4.183 -5.349 1.955 1.00 77.56 88 TYR A CA 1
ATOM 660 C C . TYR A 1 88 ? -5.335 -5.710 2.891 1.00 77.56 88 TYR A C 1
ATOM 662 O O . TYR A 1 88 ? -6.393 -5.090 2.785 1.00 77.56 88 TYR A O 1
ATOM 670 N N . GLY A 1 89 ? -5.133 -6.674 3.794 1.00 76.75 89 GLY A N 1
ATOM 671 C CA . GLY A 1 89 ? -6.140 -7.191 4.734 1.00 76.75 89 GLY A CA 1
ATOM 672 C C . GLY A 1 89 ? -5.563 -8.119 5.794 1.00 76.75 89 GLY A C 1
ATOM 673 O O . GLY A 1 89 ? -4.355 -8.446 5.712 1.00 76.75 89 GLY A O 1
#

Secondary structure (DSSP, 8-state):
------------TTTTTT--EEEEE-S----HHHHHHHHHHHHHH--SEEEEE-----HHHHHHHHHHHTS-EEEE--BTTB--EEEE-

Organism: NCBI:txid2727402

pLDDT: mean 70.2, std 15.58, range [30.23, 85.38]

Sequence (89 aa):
MMDVTNIVATTAGSLAALHKSVSVELLGIRGTWMVQHLGNHIWDNNPSLVFLAETKCSSHHIELVKRKIDMNVVCIPSKGKGGGLELYG

Radius of gyration: 13.15 Å; chains: 1; bounding box: 36×32×29 Å